Protein AF-A0A8J3SSS6-F1 (afdb_monomer)

Nearest PDB structures (foldseek):
  5ea1-assembly3_C  TM=4.898E-01  e=6.278E+00  Homo sapiens

Mean predicted aligned error: 8.19 Å

Structure (mmCIF, N/CA/C/O backbone):
data_AF-A0A8J3SSS6-F1
#
_entry.id   AF-A0A8J3SSS6-F1
#
loop_
_atom_site.group_PDB
_atom_site.id
_atom_site.type_symbol
_atom_site.label_atom_id
_atom_site.label_alt_id
_atom_site.label_comp_id
_atom_site.label_asym_id
_atom_site.label_entity_id
_atom_site.label_seq_id
_atom_site.pdbx_PDB_ins_code
_atom_site.Cartn_x
_atom_site.Cartn_y
_atom_site.Cartn_z
_atom_site.occupancy
_atom_site.B_iso_or_equiv
_atom_site.auth_seq_id
_atom_site.auth_comp_id
_atom_site.auth_asym_id
_atom_site.auth_atom_id
_atom_site.pdbx_PDB_model_num
ATOM 1 N N . MET A 1 1 ? 16.671 18.318 25.878 1.00 42.66 1 MET A N 1
ATOM 2 C CA . MET A 1 1 ? 15.394 19.049 25.739 1.00 42.66 1 MET A CA 1
ATOM 3 C C . MET A 1 1 ? 14.411 18.098 25.085 1.00 42.66 1 MET A C 1
ATOM 5 O O . MET A 1 1 ? 14.456 17.926 23.876 1.00 42.66 1 MET A O 1
ATOM 9 N N . THR A 1 2 ? 13.634 17.379 25.888 1.00 41.69 2 THR A N 1
ATOM 10 C CA . THR A 1 2 ? 12.690 16.364 25.401 1.00 41.69 2 THR A CA 1
ATOM 11 C C . THR A 1 2 ? 11.341 17.049 25.241 1.00 41.69 2 THR A C 1
ATOM 13 O O . THR A 1 2 ? 10.823 17.590 26.216 1.00 41.69 2 THR A O 1
ATOM 16 N N . ALA A 1 3 ? 10.819 17.112 24.015 1.00 45.78 3 ALA A N 1
ATOM 17 C CA . ALA A 1 3 ? 9.492 17.663 23.769 1.00 45.78 3 ALA A CA 1
ATOM 18 C C . ALA A 1 3 ? 8.440 16.836 24.539 1.00 45.78 3 ALA A C 1
ATOM 20 O O . ALA A 1 3 ? 8.574 15.609 24.599 1.00 45.78 3 ALA A O 1
ATOM 21 N N . PRO A 1 4 ? 7.432 17.473 25.158 1.00 44.62 4 PRO A N 1
ATOM 22 C CA . PRO A 1 4 ? 6.384 16.755 25.866 1.00 44.62 4 PRO A CA 1
ATOM 23 C C . PRO A 1 4 ? 5.597 15.877 24.890 1.00 44.62 4 PRO A C 1
ATOM 25 O O . PRO A 1 4 ? 5.258 16.303 23.785 1.00 44.62 4 PRO A O 1
ATOM 28 N N . LEU A 1 5 ? 5.324 14.643 25.318 1.00 55.91 5 LEU A N 1
ATOM 29 C CA . LEU A 1 5 ? 4.428 13.726 24.620 1.00 55.91 5 LEU A CA 1
ATOM 30 C C . LEU A 1 5 ? 3.064 14.412 24.421 1.00 55.91 5 LEU A C 1
ATOM 32 O O . LEU A 1 5 ? 2.547 14.997 25.378 1.00 55.91 5 LEU A O 1
ATOM 36 N N . PRO A 1 6 ? 2.481 14.367 23.210 1.00 49.12 6 PRO A N 1
ATOM 37 C CA . PRO A 1 6 ? 1.141 14.888 22.992 1.00 49.12 6 PRO A CA 1
ATOM 38 C C . PRO A 1 6 ? 0.135 14.143 23.889 1.00 49.12 6 PRO A C 1
ATOM 40 O O . PRO A 1 6 ? 0.321 12.954 24.166 1.00 49.12 6 PRO A O 1
ATOM 43 N N . PRO A 1 7 ? -0.921 14.824 24.370 1.00 49.06 7 PRO A N 1
ATOM 44 C CA . PRO A 1 7 ? -1.944 14.190 25.190 1.00 49.06 7 PRO A CA 1
ATOM 45 C C . PRO A 1 7 ? -2.620 13.049 24.409 1.00 49.06 7 PRO A C 1
ATOM 47 O O . PRO A 1 7 ? -2.884 13.205 23.212 1.00 49.06 7 PRO A O 1
ATOM 50 N N . PRO A 1 8 ? -2.924 11.909 25.055 1.00 47.47 8 PRO A N 1
ATOM 51 C CA . PRO A 1 8 ? -3.684 10.849 24.410 1.00 47.47 8 PRO A CA 1
ATOM 52 C C . PRO A 1 8 ? -5.079 11.382 24.062 1.00 47.47 8 PRO A C 1
ATOM 54 O O . PRO A 1 8 ? -5.799 11.848 24.943 1.00 47.47 8 PRO A O 1
ATOM 57 N N . GLY A 1 9 ? -5.454 11.324 22.782 1.00 51.31 9 GLY A N 1
ATOM 58 C CA . GLY A 1 9 ? -6.817 11.642 22.336 1.00 51.31 9 GLY A CA 1
ATOM 59 C C . GLY A 1 9 ? -6.957 12.681 21.223 1.00 51.31 9 GLY A C 1
ATOM 60 O O . GLY A 1 9 ? -8.080 12.956 20.811 1.00 51.31 9 GLY A O 1
ATOM 61 N N . SER A 1 10 ? -5.871 13.227 20.675 1.00 45.44 10 SER A N 1
ATOM 62 C CA . SER A 1 10 ? -5.961 14.147 19.531 1.00 45.44 10 SER A CA 1
ATOM 63 C C . SER A 1 10 ? -5.963 13.399 18.190 1.00 45.44 10 SER A C 1
ATOM 65 O O . SER A 1 10 ? -5.023 13.515 17.415 1.00 45.44 10 SER A O 1
ATOM 67 N N . GLY A 1 11 ? -7.032 12.639 17.926 1.00 45.84 11 GLY A N 1
ATOM 68 C CA . GLY A 1 11 ? -7.395 12.163 16.583 1.00 45.84 11 GLY A CA 1
ATOM 69 C C . GLY A 1 11 ? -6.811 10.816 16.126 1.00 45.84 11 GLY A C 1
ATOM 70 O O . GLY A 1 11 ? -5.786 10.777 15.464 1.00 45.84 11 GLY A O 1
ATOM 71 N N . ALA A 1 12 ? -7.579 9.749 16.375 1.00 51.75 12 ALA A N 1
ATOM 72 C CA . ALA A 1 12 ? -7.665 8.505 15.588 1.00 51.75 12 ALA A CA 1
ATOM 73 C C . ALA A 1 12 ? -6.519 7.463 15.605 1.00 51.75 12 ALA A C 1
ATOM 75 O O . ALA A 1 12 ? -6.396 6.703 14.647 1.00 51.75 12 ALA A O 1
ATOM 76 N N . ASP A 1 13 ? -5.790 7.311 16.715 1.00 57.53 13 ASP A N 1
ATOM 77 C CA . ASP A 1 13 ? -4.893 6.159 16.916 1.00 57.53 13 ASP A CA 1
ATOM 78 C C . ASP A 1 13 ? -5.401 5.233 18.025 1.00 57.53 13 ASP A C 1
ATOM 80 O O . ASP A 1 13 ? -5.418 5.576 19.211 1.00 57.53 13 ASP A O 1
ATOM 84 N N . ILE A 1 14 ? -5.793 4.019 17.648 1.00 61.25 14 ILE A N 1
ATOM 85 C CA . ILE A 1 14 ? -6.307 3.016 18.582 1.00 61.25 14 ILE A CA 1
ATOM 86 C C . ILE A 1 14 ? -5.107 2.240 19.115 1.00 61.25 14 ILE A C 1
ATOM 88 O O . ILE A 1 14 ? -4.377 1.620 18.348 1.00 61.25 14 ILE A O 1
ATOM 92 N N . TYR A 1 15 ? -4.847 2.326 20.422 1.00 66.31 15 TYR A N 1
ATOM 93 C CA . TYR A 1 15 ? -3.608 1.831 21.046 1.00 66.31 15 TYR A CA 1
ATOM 94 C C . TYR A 1 15 ? -2.307 2.407 20.441 1.00 66.31 15 TYR A C 1
ATOM 96 O O . TYR A 1 15 ? -1.266 1.755 20.485 1.00 66.31 15 TYR A O 1
ATOM 104 N N . GLY A 1 16 ? -2.342 3.620 19.873 1.00 69.81 16 GLY A N 1
ATOM 105 C CA . GLY A 1 16 ? -1.182 4.205 19.182 1.00 69.81 16 GLY A CA 1
ATOM 106 C C . GLY A 1 16 ? -0.913 3.600 17.798 1.00 69.81 16 GLY A C 1
ATOM 107 O O . GLY A 1 16 ? 0.178 3.769 17.255 1.00 69.81 16 GLY A O 1
ATOM 108 N N . LEU A 1 17 ? -1.878 2.861 17.242 1.00 72.50 17 LEU A N 1
ATOM 109 C CA . LEU A 1 17 ? -1.816 2.311 15.894 1.00 72.50 17 LEU A CA 1
ATOM 110 C C . LEU A 1 17 ? -2.631 3.187 14.947 1.00 72.50 17 LEU A C 1
ATOM 112 O O . LEU A 1 17 ? -3.822 3.400 15.178 1.00 72.50 17 LEU A O 1
ATOM 116 N N . ALA A 1 18 ? -1.994 3.608 13.858 1.00 83.81 18 ALA A N 1
ATOM 117 C CA . ALA A 1 18 ? -2.640 4.311 12.760 1.00 83.81 18 ALA A CA 1
ATOM 118 C C . ALA A 1 18 ? -3.241 3.322 11.751 1.00 83.81 18 ALA A C 1
ATOM 120 O O . ALA A 1 18 ? -2.673 2.254 11.481 1.00 83.81 18 ALA A O 1
ATOM 121 N N . ALA A 1 19 ? -4.376 3.695 11.159 1.00 87.44 19 ALA A N 1
ATOM 122 C CA . ALA A 1 19 ? -4.923 2.976 10.015 1.00 87.44 19 ALA A CA 1
ATOM 123 C C . ALA A 1 19 ? -3.937 3.063 8.835 1.00 87.44 19 ALA A C 1
ATOM 125 O O . ALA A 1 19 ? -3.407 4.145 8.569 1.00 87.44 19 ALA A O 1
ATOM 126 N N . PRO A 1 20 ? -3.683 1.961 8.104 1.00 92.06 20 PRO A N 1
ATOM 127 C CA . PRO A 1 20 ? -2.851 2.032 6.911 1.00 92.06 20 PRO A CA 1
ATOM 128 C C . PRO A 1 20 ? -3.491 2.945 5.860 1.00 92.06 20 PRO A C 1
ATOM 130 O O . PRO A 1 20 ? -4.713 3.033 5.748 1.00 92.06 20 PRO A O 1
ATOM 133 N N . THR A 1 21 ? -2.649 3.591 5.059 1.00 94.19 21 THR A N 1
ATOM 134 C CA . THR A 1 21 ? -3.032 4.582 4.048 1.00 94.19 21 THR A CA 1
ATOM 135 C C . THR A 1 21 ? -2.460 4.241 2.667 1.00 94.19 21 THR A C 1
ATOM 137 O O . THR A 1 21 ? -1.581 3.387 2.516 1.00 94.19 21 THR A O 1
ATOM 140 N N . LEU A 1 22 ? -2.905 4.954 1.625 1.00 95.56 22 LEU A N 1
ATOM 141 C CA . LEU A 1 22 ? -2.268 4.882 0.301 1.00 95.56 22 LEU A CA 1
ATOM 142 C C . LEU A 1 22 ? -0.810 5.364 0.318 1.00 95.56 22 LEU A C 1
ATOM 144 O O . LEU A 1 22 ? 0.005 4.877 -0.468 1.00 95.56 22 LEU A O 1
ATOM 148 N N . ALA A 1 23 ? -0.455 6.278 1.224 1.00 94.62 23 ALA A N 1
ATOM 149 C CA . ALA A 1 23 ? 0.926 6.722 1.388 1.00 94.62 23 ALA A CA 1
ATOM 150 C C . ALA A 1 23 ? 1.824 5.588 1.911 1.00 94.62 23 ALA A C 1
ATOM 152 O O . ALA A 1 23 ? 2.952 5.430 1.435 1.00 94.62 23 ALA A O 1
ATOM 153 N N . ASP A 1 24 ? 1.312 4.743 2.811 1.00 94.06 24 ASP A N 1
ATOM 154 C CA . ASP A 1 24 ? 2.024 3.544 3.270 1.00 94.06 24 ASP A CA 1
ATOM 155 C C . ASP A 1 24 ? 2.241 2.550 2.128 1.00 94.06 24 ASP A C 1
ATOM 157 O O . ASP A 1 24 ? 3.325 1.980 1.991 1.00 94.06 24 ASP A O 1
ATOM 161 N N . ALA A 1 25 ? 1.237 2.379 1.263 1.00 95.62 25 ALA A N 1
ATOM 162 C CA . ALA A 1 25 ? 1.353 1.529 0.082 1.00 95.62 25 ALA A CA 1
ATOM 163 C C . ALA A 1 25 ? 2.426 2.040 -0.890 1.00 95.62 25 ALA A C 1
ATOM 165 O O . ALA A 1 25 ? 3.275 1.267 -1.341 1.00 95.62 25 ALA A O 1
ATOM 166 N N . ARG A 1 26 ? 2.447 3.351 -1.159 1.00 96.56 26 ARG A N 1
ATOM 167 C CA . ARG A 1 26 ? 3.485 3.982 -1.983 1.00 96.56 26 ARG A CA 1
ATOM 168 C C . ARG A 1 26 ? 4.874 3.804 -1.372 1.00 96.56 26 ARG A C 1
ATOM 170 O O . ARG A 1 26 ? 5.811 3.446 -2.080 1.00 96.56 26 ARG A O 1
ATOM 177 N N . THR A 1 27 ? 4.997 4.001 -0.062 1.00 96.00 27 THR A N 1
ATOM 178 C CA . THR A 1 27 ? 6.257 3.825 0.673 1.00 96.00 27 THR A CA 1
ATOM 179 C C . THR A 1 27 ? 6.756 2.384 0.575 1.00 96.00 27 THR A C 1
ATOM 181 O O . THR A 1 27 ? 7.936 2.160 0.315 1.00 96.00 27 THR A O 1
ATOM 184 N N . ALA A 1 28 ? 5.862 1.397 0.696 1.00 95.44 28 ALA A N 1
ATOM 185 C CA . ALA A 1 28 ? 6.207 -0.013 0.537 1.00 95.44 28 ALA A CA 1
ATOM 186 C C . ALA A 1 28 ? 6.721 -0.337 -0.877 1.00 95.44 28 ALA A C 1
ATOM 188 O O . ALA A 1 28 ? 7.697 -1.070 -1.017 1.00 95.44 28 ALA A O 1
ATOM 189 N N . LEU A 1 29 ? 6.115 0.229 -1.926 1.00 96.50 29 LEU A N 1
ATOM 190 C CA . LEU A 1 29 ? 6.602 0.044 -3.298 1.00 96.50 29 LEU A CA 1
ATOM 191 C C . LEU A 1 29 ? 7.990 0.654 -3.504 1.00 96.50 29 LEU A C 1
ATOM 193 O O . LEU A 1 29 ? 8.848 0.006 -4.099 1.00 96.50 29 LEU A O 1
ATOM 197 N N . VAL A 1 30 ? 8.223 1.866 -2.991 1.00 97.44 30 VAL A N 1
ATOM 198 C CA . VAL A 1 30 ? 9.539 2.522 -3.060 1.00 97.44 30 VAL A CA 1
ATOM 199 C C . VAL A 1 30 ? 10.594 1.705 -2.320 1.00 97.44 30 VAL A C 1
ATOM 201 O O . VAL A 1 30 ? 11.687 1.520 -2.844 1.00 97.44 30 VAL A O 1
ATOM 204 N N . ALA A 1 31 ? 10.265 1.159 -1.148 1.00 95.94 31 ALA A N 1
ATOM 205 C CA . ALA A 1 31 ? 11.190 0.334 -0.376 1.00 95.94 31 ALA A CA 1
ATOM 206 C C . ALA A 1 31 ? 11.583 -0.968 -1.098 1.00 95.94 31 ALA A C 1
ATOM 208 O O . ALA A 1 31 ? 12.697 -1.452 -0.922 1.00 95.94 31 ALA A O 1
ATOM 209 N N . VAL A 1 32 ? 10.676 -1.539 -1.896 1.00 96.00 32 VAL A N 1
ATOM 210 C CA . VAL A 1 32 ? 10.891 -2.823 -2.578 1.00 96.00 32 VAL A CA 1
ATOM 211 C C . VAL A 1 32 ? 11.563 -2.664 -3.939 1.00 96.00 32 VAL A C 1
ATOM 213 O O . VAL A 1 32 ? 12.455 -3.442 -4.267 1.00 96.00 32 VAL A O 1
ATOM 216 N N . TYR A 1 33 ? 11.136 -1.685 -4.735 1.00 95.31 33 TYR A N 1
ATOM 217 C CA . TYR A 1 33 ? 11.586 -1.534 -6.122 1.00 95.31 33 TYR A CA 1
ATOM 218 C C . TYR A 1 33 ? 12.588 -0.394 -6.324 1.00 95.31 33 TYR A C 1
ATOM 220 O O . TYR A 1 33 ? 13.285 -0.377 -7.334 1.00 95.31 33 TYR A O 1
ATOM 228 N N . GLY A 1 34 ? 12.674 0.555 -5.386 1.00 97.06 34 GLY A N 1
ATOM 229 C CA . GLY A 1 34 ? 13.426 1.794 -5.572 1.00 97.06 34 GLY A CA 1
ATOM 230 C C . GLY A 1 34 ? 12.804 2.717 -6.628 1.00 97.06 34 GLY A C 1
ATOM 231 O O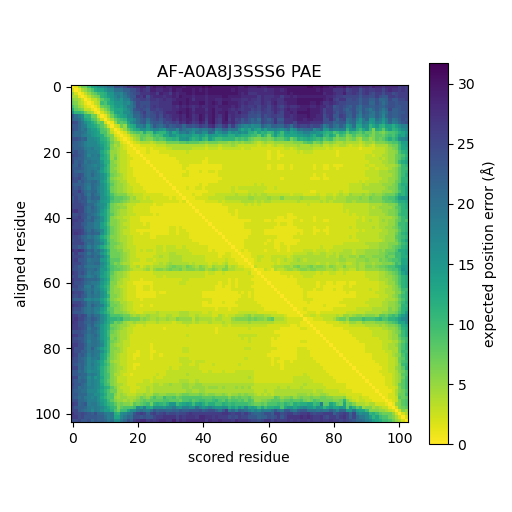 . GLY A 1 34 ? 11.950 2.332 -7.427 1.00 97.06 34 GLY A O 1
ATOM 232 N N . GLU A 1 35 ? 13.225 3.978 -6.639 1.00 95.50 35 GLU A N 1
ATOM 233 C CA . GLU A 1 35 ? 12.935 4.881 -7.759 1.00 95.50 35 GLU A CA 1
ATOM 234 C C . GLU A 1 35 ? 13.955 4.630 -8.890 1.00 95.50 35 GLU A C 1
ATOM 236 O O . GLU A 1 35 ? 15.131 4.413 -8.591 1.00 95.50 35 GLU A O 1
ATOM 241 N N . PRO A 1 36 ? 13.556 4.672 -10.179 1.00 96.56 36 PRO A N 1
ATOM 242 C CA . PRO A 1 36 ? 12.265 5.137 -10.704 1.00 96.56 36 PRO A CA 1
ATOM 243 C C . PRO A 1 36 ? 11.200 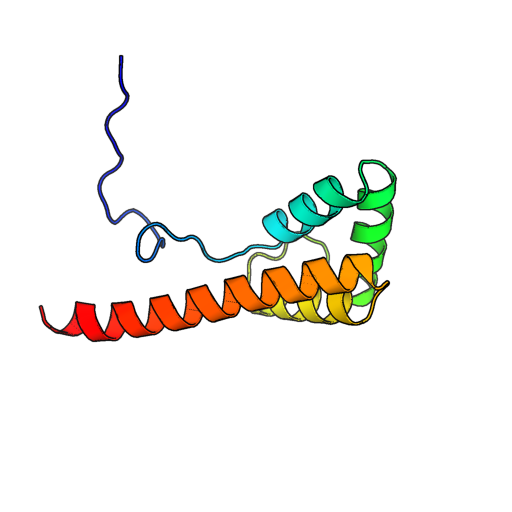4.040 -10.900 1.00 96.56 36 PRO A C 1
ATOM 245 O O . PRO A 1 36 ? 10.054 4.355 -11.229 1.00 96.56 36 PRO A O 1
ATOM 248 N N . ASP A 1 37 ? 11.538 2.761 -10.722 1.00 96.56 37 ASP A N 1
ATOM 249 C CA . ASP A 1 37 ? 10.622 1.652 -11.024 1.00 96.56 37 ASP A CA 1
ATOM 250 C C . ASP A 1 37 ? 9.361 1.661 -10.155 1.00 96.56 37 ASP A C 1
ATOM 252 O O . ASP A 1 37 ? 8.257 1.443 -10.663 1.00 96.56 37 ASP A O 1
ATOM 256 N N . ALA A 1 38 ? 9.495 2.005 -8.872 1.00 96.94 3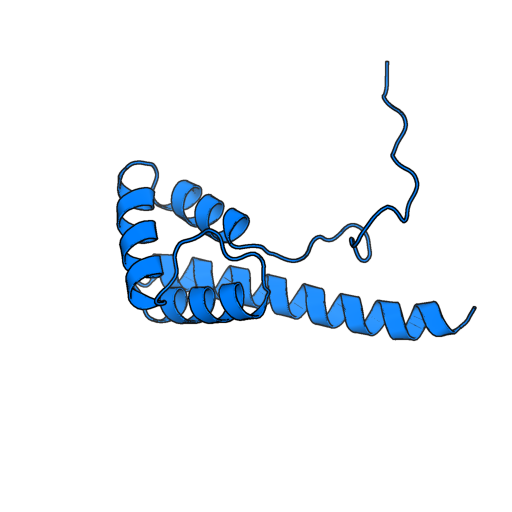8 ALA A N 1
ATOM 257 C CA . ALA A 1 38 ? 8.366 2.153 -7.962 1.00 96.94 38 ALA A CA 1
ATOM 258 C C . ALA A 1 38 ? 7.328 3.159 -8.479 1.00 96.94 38 ALA A C 1
ATOM 260 O O . ALA A 1 38 ? 6.129 2.909 -8.368 1.00 96.94 38 ALA A O 1
ATOM 261 N N . ARG A 1 39 ? 7.760 4.265 -9.100 1.00 97.50 39 ARG A N 1
ATOM 262 C CA . ARG A 1 39 ? 6.860 5.268 -9.684 1.00 97.50 39 ARG A CA 1
ATOM 263 C C . ARG A 1 39 ? 6.102 4.731 -10.888 1.00 97.50 39 ARG A C 1
ATOM 265 O O . ARG A 1 39 ? 4.906 4.987 -11.003 1.00 97.50 39 ARG A O 1
ATOM 272 N N . ARG A 1 40 ? 6.772 3.993 -11.774 1.00 97.56 40 ARG A N 1
ATOM 273 C CA . ARG A 1 40 ? 6.121 3.367 -12.934 1.00 97.56 40 ARG A CA 1
ATOM 274 C C . ARG A 1 40 ? 5.055 2.368 -12.483 1.00 97.56 40 ARG A C 1
ATOM 276 O O . ARG A 1 40 ? 3.927 2.432 -12.958 1.00 97.56 40 ARG A O 1
ATOM 283 N N . ILE A 1 41 ? 5.403 1.503 -11.529 1.00 97.25 41 ILE A N 1
ATOM 284 C CA . ILE A 1 41 ? 4.479 0.518 -10.950 1.00 97.25 41 ILE A CA 1
ATOM 285 C C . ILE A 1 41 ? 3.316 1.224 -10.240 1.00 97.25 41 ILE A C 1
ATOM 287 O O . ILE A 1 41 ? 2.167 0.841 -10.421 1.00 97.25 41 ILE A O 1
ATOM 291 N N . TRP A 1 42 ? 3.589 2.282 -9.475 1.00 97.56 42 TRP A N 1
ATOM 292 C CA . TRP A 1 42 ? 2.562 3.078 -8.800 1.00 97.56 42 TRP A CA 1
ATOM 293 C C . TRP A 1 42 ? 1.529 3.648 -9.778 1.00 97.56 42 TRP A C 1
ATOM 295 O O . TRP A 1 42 ? 0.333 3.497 -9.548 1.00 97.56 42 TRP A O 1
ATOM 305 N N . ILE A 1 43 ? 1.976 4.250 -10.885 1.00 97.88 43 ILE A N 1
ATOM 306 C CA . ILE A 1 43 ? 1.083 4.803 -11.915 1.00 97.88 43 ILE A CA 1
ATOM 307 C C . ILE A 1 43 ? 0.240 3.695 -12.561 1.00 97.88 43 ILE A C 1
ATOM 309 O O . ILE A 1 43 ? -0.966 3.864 -12.704 1.00 97.88 43 ILE A O 1
ATOM 313 N N . GLU A 1 44 ? 0.841 2.548 -12.894 1.00 97.44 44 GLU A N 1
ATOM 314 C CA . GLU A 1 44 ? 0.121 1.403 -13.474 1.00 97.44 44 GLU A CA 1
ATOM 315 C C . GLU A 1 44 ? -0.962 0.857 -12.527 1.00 97.44 44 GLU A C 1
ATOM 317 O O . GLU A 1 44 ? -2.072 0.536 -12.952 1.00 97.44 44 GLU A O 1
ATOM 322 N N . LEU A 1 45 ? -0.653 0.752 -11.231 1.00 97.81 45 LEU A N 1
ATOM 323 C CA . LEU A 1 45 ? -1.605 0.287 -10.222 1.00 97.81 45 LEU A CA 1
ATOM 324 C C . LEU A 1 45 ? -2.746 1.288 -10.013 1.00 97.81 45 LEU A C 1
ATOM 326 O O . LEU A 1 45 ? -3.894 0.870 -9.880 1.00 97.81 45 LEU A O 1
ATOM 330 N N . LEU A 1 46 ? -2.449 2.592 -9.999 1.00 97.94 46 LEU A N 1
ATOM 331 C CA . LEU A 1 46 ? -3.468 3.637 -9.900 1.00 97.94 46 LEU A CA 1
ATOM 332 C C . LEU A 1 46 ? -4.408 3.630 -11.106 1.00 97.94 46 LEU A C 1
ATOM 334 O O . LEU A 1 46 ? -5.621 3.674 -10.921 1.00 97.94 46 LEU A O 1
ATOM 338 N N . ASP A 1 47 ? -3.862 3.507 -12.316 1.00 97.88 47 ASP A N 1
ATOM 339 C CA . ASP A 1 47 ? -4.648 3.424 -13.548 1.00 97.88 47 ASP A CA 1
ATOM 340 C C . ASP A 1 47 ? -5.597 2.216 -13.523 1.00 97.88 47 ASP A C 1
ATOM 342 O O . ASP A 1 47 ? -6.810 2.359 -13.686 1.00 97.88 47 ASP A O 1
ATOM 346 N N . ARG A 1 48 ? -5.078 1.034 -13.166 1.00 97.50 48 ARG A N 1
ATOM 347 C CA . ARG A 1 48 ? -5.890 -0.183 -12.997 1.00 97.50 48 ARG A CA 1
ATOM 348 C C . ARG A 1 48 ? -6.959 -0.062 -11.916 1.00 97.50 48 ARG A C 1
ATOM 350 O O . ARG A 1 48 ? -8.033 -0.640 -12.060 1.00 97.50 48 ARG A O 1
ATOM 357 N N . ALA A 1 49 ? -6.676 0.662 -10.838 1.00 96.75 49 ALA A N 1
ATOM 358 C CA . ALA A 1 49 ? -7.637 0.916 -9.770 1.00 96.75 49 ALA A CA 1
ATOM 359 C C . ALA A 1 49 ? -8.632 2.043 -10.105 1.00 96.75 49 ALA A C 1
ATOM 361 O O . ALA A 1 49 ? -9.556 2.284 -9.324 1.00 96.75 49 ALA A O 1
ATOM 362 N N . GLN A 1 50 ? -8.456 2.722 -11.248 1.00 97.12 50 GLN A N 1
ATOM 363 C CA . GLN A 1 50 ? -9.174 3.937 -11.636 1.00 97.12 50 GLN A CA 1
ATOM 364 C C . GLN A 1 50 ? -9.081 5.017 -10.548 1.00 97.12 50 GLN A C 1
ATOM 366 O O . GLN A 1 50 ? -10.085 5.562 -10.082 1.00 97.12 50 GLN A O 1
ATOM 371 N N . MET A 1 51 ? -7.854 5.270 -10.095 1.00 97.31 51 MET A N 1
ATOM 372 C CA . MET A 1 51 ? -7.527 6.160 -8.986 1.00 97.31 51 MET A CA 1
ATOM 373 C C . MET A 1 51 ? -6.517 7.228 -9.400 1.00 97.31 51 MET A C 1
ATOM 375 O O . MET A 1 51 ? -5.723 7.058 -10.320 1.00 97.31 51 MET A O 1
ATOM 379 N N . THR A 1 52 ? -6.536 8.336 -8.670 1.00 95.06 52 THR A N 1
ATOM 380 C CA . THR A 1 52 ? -5.630 9.478 -8.850 1.00 95.06 52 THR A CA 1
ATOM 381 C C . THR A 1 52 ? -4.419 9.419 -7.918 1.00 95.06 52 THR A C 1
ATOM 383 O O . THR A 1 52 ? -3.390 10.031 -8.199 1.00 95.06 52 THR A O 1
ATOM 386 N N . GLY A 1 53 ? -4.529 8.686 -6.805 1.00 93.25 53 GLY A N 1
ATOM 387 C CA . GLY A 1 53 ? -3.530 8.626 -5.741 1.00 93.25 53 GLY A CA 1
ATOM 388 C C . GLY A 1 53 ? -3.698 9.704 -4.667 1.00 93.25 53 GLY A C 1
ATOM 389 O O . GLY A 1 53 ? -2.866 9.776 -3.764 1.00 93.25 53 GLY A O 1
ATOM 390 N N . ALA A 1 54 ? -4.742 10.534 -4.757 1.00 92.94 54 ALA A N 1
ATOM 391 C CA . ALA A 1 54 ? -5.096 11.549 -3.762 1.00 92.94 54 ALA A CA 1
ATOM 392 C C . ALA A 1 54 ? -6.235 11.103 -2.826 1.00 92.94 54 ALA A C 1
ATOM 394 O O . ALA A 1 54 ? -6.680 11.868 -1.971 1.00 92.94 54 ALA A O 1
ATOM 395 N N . GLU A 1 55 ? -6.738 9.881 -2.992 1.00 93.12 55 GLU A N 1
ATOM 396 C CA . GLU A 1 55 ? -7.825 9.351 -2.183 1.00 93.12 55 GLU A CA 1
ATOM 397 C C . GLU A 1 55 ? -7.365 9.092 -0.740 1.00 93.12 55 GLU A C 1
ATOM 399 O O . GLU A 1 55 ? -6.296 8.544 -0.487 1.00 93.12 55 GLU A O 1
ATOM 404 N N . THR A 1 56 ? -8.204 9.452 0.227 1.00 87.25 56 THR A N 1
ATOM 405 C CA . THR A 1 56 ? -7.902 9.317 1.663 1.00 87.25 56 THR A CA 1
ATOM 406 C C . THR A 1 56 ? -8.783 8.287 2.370 1.00 87.25 56 THR A C 1
ATOM 408 O O . THR A 1 56 ? -8.607 8.031 3.557 1.00 87.25 56 THR A O 1
ATOM 411 N N . GLY A 1 57 ? -9.735 7.684 1.651 1.00 88.50 57 GLY A N 1
ATOM 412 C CA . GLY A 1 57 ? -10.711 6.754 2.213 1.00 88.50 57 GLY A CA 1
ATOM 413 C C . GLY A 1 57 ? -10.241 5.300 2.241 1.00 88.50 57 GLY A C 1
ATOM 414 O O . GLY A 1 57 ? -9.578 4.819 1.323 1.00 88.50 57 GLY A O 1
ATOM 415 N N . GLU A 1 58 ? -10.693 4.568 3.253 1.00 90.75 58 GLU A N 1
ATOM 416 C CA . GLU A 1 58 ? -10.429 3.136 3.431 1.00 90.75 58 GLU A CA 1
ATOM 417 C C . GLU A 1 58 ? -10.865 2.296 2.220 1.00 90.75 58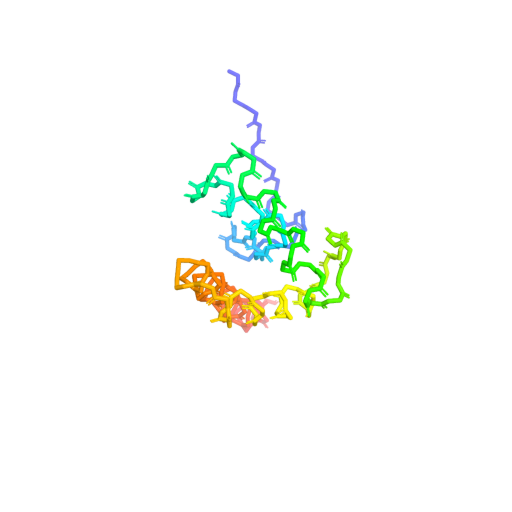 GLU A C 1
ATOM 419 O O . GLU A 1 58 ? -10.107 1.459 1.741 1.00 90.75 58 GLU A O 1
ATOM 424 N N . ALA A 1 59 ? -12.030 2.596 1.638 1.00 92.69 59 ALA A N 1
ATOM 425 C CA . ALA A 1 59 ? -12.513 1.928 0.426 1.00 92.69 59 ALA A CA 1
ATOM 426 C C . ALA A 1 59 ? -11.582 2.133 -0.787 1.00 92.69 59 ALA A C 1
ATOM 428 O O . ALA A 1 59 ? -11.502 1.285 -1.676 1.00 92.69 59 ALA A O 1
ATOM 429 N N . ALA A 1 60 ? -10.865 3.259 -0.854 1.00 94.94 60 ALA A N 1
ATOM 430 C CA . ALA A 1 60 ? -9.867 3.481 -1.896 1.00 94.94 60 ALA A CA 1
ATOM 431 C C . ALA A 1 60 ? -8.621 2.619 -1.653 1.00 94.94 60 ALA A C 1
ATOM 433 O O . ALA A 1 60 ? -8.113 2.006 -2.590 1.00 94.94 60 ALA A O 1
ATOM 434 N N . LEU A 1 61 ? -8.184 2.501 -0.396 1.00 95.69 61 LEU A N 1
ATOM 435 C CA . LEU A 1 61 ? -7.099 1.598 -0.029 1.00 95.69 61 LEU A CA 1
ATOM 436 C C . LEU A 1 61 ? -7.456 0.130 -0.306 1.00 95.69 61 LEU A C 1
ATOM 438 O O . LEU A 1 61 ? -6.625 -0.591 -0.847 1.00 95.69 61 LEU A O 1
ATOM 442 N N . GLU A 1 62 ? -8.674 -0.318 0.001 1.00 96.25 62 GLU A N 1
ATOM 443 C CA . GLU A 1 62 ? -9.115 -1.688 -0.297 1.00 96.25 62 GLU A CA 1
ATOM 444 C C . GLU A 1 62 ? -9.080 -2.001 -1.795 1.00 96.25 62 GLU A C 1
ATOM 446 O O . GLU A 1 62 ? -8.535 -3.032 -2.198 1.00 96.25 62 GLU A O 1
ATOM 451 N N . ARG A 1 63 ? -9.605 -1.092 -2.631 1.00 96.56 63 ARG A N 1
ATOM 452 C CA . ARG A 1 63 ? -9.523 -1.222 -4.095 1.00 96.56 63 ARG A CA 1
ATOM 453 C C . ARG A 1 63 ? -8.072 -1.304 -4.561 1.00 96.56 63 ARG A C 1
ATOM 455 O O . ARG A 1 63 ? -7.733 -2.176 -5.358 1.00 96.56 63 ARG A O 1
ATOM 462 N N . PHE A 1 64 ? -7.205 -0.450 -4.024 1.00 97.56 64 PHE A N 1
ATOM 463 C CA . PHE A 1 64 ? -5.788 -0.452 -4.369 1.00 97.56 64 PHE A CA 1
ATOM 464 C C . PHE A 1 64 ? -5.080 -1.749 -3.942 1.00 97.56 64 PHE A C 1
ATOM 466 O O . PHE A 1 64 ? -4.351 -2.348 -4.730 1.00 97.56 64 PHE A O 1
ATOM 473 N N . ILE A 1 65 ? -5.342 -2.238 -2.725 1.00 97.50 65 ILE A N 1
ATOM 474 C CA . ILE A 1 65 ? -4.830 -3.519 -2.214 1.00 97.50 65 ILE A CA 1
ATOM 475 C C . ILE A 1 65 ? -5.254 -4.674 -3.123 1.00 97.50 65 ILE A C 1
ATOM 477 O O . ILE A 1 65 ? -4.442 -5.562 -3.392 1.00 97.50 65 ILE A O 1
ATOM 481 N N . GLN A 1 66 ? -6.500 -4.676 -3.602 1.00 97.50 66 GLN A N 1
ATOM 482 C CA . GLN A 1 66 ? -6.975 -5.710 -4.515 1.00 97.50 66 GLN A CA 1
ATOM 483 C C . GLN A 1 66 ? -6.169 -5.704 -5.820 1.00 97.50 66 GLN A C 1
ATOM 485 O O . GLN A 1 66 ? -5.626 -6.737 -6.202 1.00 97.50 66 GLN A O 1
ATOM 490 N N . VAL A 1 67 ? -5.972 -4.534 -6.432 1.00 97.75 67 VAL A N 1
ATOM 491 C CA . VAL A 1 67 ? -5.158 -4.403 -7.651 1.00 97.75 67 VAL A CA 1
ATOM 492 C C . VAL A 1 67 ? -3.699 -4.813 -7.418 1.00 97.75 67 VAL A C 1
ATOM 494 O O . VAL A 1 67 ? -3.105 -5.474 -8.268 1.00 97.75 67 VAL A O 1
ATOM 497 N N . MET A 1 68 ? -3.115 -4.500 -6.255 1.00 97.31 68 MET A N 1
ATOM 498 C CA . MET A 1 68 ? -1.766 -4.965 -5.904 1.00 97.31 68 MET A CA 1
ATOM 499 C C . MET A 1 68 ? -1.674 -6.493 -5.845 1.00 97.31 68 MET A C 1
ATOM 501 O O . MET A 1 68 ? -0.673 -7.061 -6.278 1.00 97.31 68 MET A O 1
ATOM 505 N N . ARG A 1 69 ? -2.697 -7.161 -5.296 1.00 96.69 69 ARG A N 1
ATOM 506 C CA . ARG A 1 69 ? -2.744 -8.626 -5.141 1.00 96.69 69 ARG A CA 1
ATOM 507 C C . ARG A 1 69 ? -2.860 -9.368 -6.469 1.00 96.69 69 ARG A C 1
ATOM 509 O O . ARG A 1 69 ? -2.377 -10.496 -6.540 1.00 96.69 69 ARG A O 1
ATOM 516 N N . ASP A 1 70 ? -3.445 -8.723 -7.471 1.00 95.06 70 ASP A N 1
ATOM 517 C CA . ASP A 1 70 ? -3.628 -9.264 -8.820 1.00 95.06 70 ASP A CA 1
ATOM 518 C C . ASP A 1 70 ? -2.467 -8.882 -9.771 1.00 95.06 70 ASP A C 1
ATOM 520 O O . ASP A 1 70 ? -2.480 -9.222 -10.954 1.00 95.06 70 ASP A O 1
ATOM 524 N N . HIS A 1 71 ? -1.445 -8.179 -9.262 1.00 93.75 71 HIS A N 1
ATOM 525 C CA . HIS A 1 71 ? -0.233 -7.790 -9.995 1.00 93.75 71 HIS A CA 1
ATOM 526 C C . HIS A 1 71 ? 0.882 -8.858 -9.881 1.00 93.75 71 HIS A C 1
ATOM 528 O O . HIS A 1 71 ? 0.661 -10.005 -9.497 1.00 93.75 71 HIS A O 1
ATOM 534 N N . HIS A 1 72 ? 2.116 -8.478 -10.214 1.00 91.12 72 HIS A N 1
ATOM 535 C CA . HIS A 1 72 ? 3.339 -9.266 -10.083 1.00 91.12 72 HIS A CA 1
ATOM 536 C C . HIS A 1 72 ? 3.522 -9.822 -8.652 1.00 91.12 72 HIS A C 1
ATOM 538 O O . HIS A 1 72 ? 3.220 -9.113 -7.687 1.00 91.12 72 HIS A O 1
ATOM 544 N N . PRO A 1 73 ? 4.086 -11.037 -8.465 1.00 93.88 73 PRO A N 1
ATOM 545 C CA . PRO A 1 73 ? 4.152 -11.710 -7.160 1.00 93.88 73 PRO A CA 1
ATOM 546 C C . PRO A 1 73 ? 4.730 -10.873 -6.012 1.00 93.88 73 PRO A C 1
ATOM 548 O O . PRO A 1 73 ? 4.237 -10.930 -4.888 1.00 93.88 73 PRO A O 1
ATOM 551 N N . VAL A 1 74 ? 5.752 -10.062 -6.294 1.00 94.62 74 VAL A N 1
ATOM 552 C CA . VAL A 1 74 ? 6.371 -9.172 -5.299 1.00 94.62 74 VAL A CA 1
ATOM 553 C C . VAL A 1 74 ? 5.410 -8.048 -4.877 1.00 94.62 74 VAL A C 1
ATOM 555 O O . VAL A 1 74 ? 5.230 -7.802 -3.687 1.00 94.62 74 VAL A O 1
ATOM 558 N N . THR A 1 75 ? 4.710 -7.424 -5.827 1.00 95.62 75 THR A N 1
ATOM 559 C CA . THR A 1 75 ? 3.666 -6.422 -5.548 1.00 95.62 75 THR A CA 1
ATOM 560 C C . THR A 1 75 ? 2.498 -7.042 -4.781 1.00 95.62 75 THR A C 1
ATOM 562 O O . THR A 1 75 ? 1.982 -6.443 -3.834 1.00 95.62 75 THR A O 1
ATOM 565 N N . ALA A 1 76 ? 2.131 -8.277 -5.125 1.00 96.50 76 ALA A N 1
ATOM 566 C CA . ALA A 1 76 ? 1.076 -9.010 -4.442 1.00 96.50 76 ALA A CA 1
ATOM 567 C C . ALA A 1 76 ? 1.412 -9.294 -2.972 1.00 96.50 76 ALA A C 1
ATOM 569 O O . ALA A 1 76 ? 0.517 -9.245 -2.126 1.00 96.50 76 ALA A O 1
ATOM 570 N N . LEU A 1 77 ? 2.684 -9.537 -2.632 1.00 95.50 77 LEU A N 1
ATOM 571 C CA . LEU A 1 77 ? 3.120 -9.658 -1.236 1.00 95.50 77 LEU A CA 1
ATOM 572 C C . LEU A 1 77 ? 2.929 -8.348 -0.463 1.00 95.50 77 LEU A C 1
ATOM 574 O O . LEU A 1 77 ? 2.405 -8.380 0.653 1.00 95.50 77 LEU A O 1
ATOM 578 N N . CYS A 1 78 ? 3.268 -7.203 -1.063 1.00 95.44 78 CYS A N 1
ATOM 579 C CA . CYS A 1 78 ? 3.000 -5.895 -0.461 1.00 95.44 78 CYS A CA 1
ATOM 580 C C . CYS A 1 78 ? 1.496 -5.687 -0.227 1.00 95.44 78 CYS A C 1
ATOM 582 O O . CYS A 1 78 ? 1.093 -5.325 0.879 1.00 95.44 78 CYS A O 1
ATOM 584 N N . GLY A 1 79 ? 0.660 -6.009 -1.221 1.00 96.12 79 GLY A N 1
ATOM 585 C CA . GLY A 1 79 ? -0.799 -5.946 -1.096 1.00 96.12 79 GLY A CA 1
ATOM 586 C C . GLY A 1 79 ? -1.334 -6.835 0.032 1.00 96.12 79 GLY A C 1
ATOM 587 O O . GLY A 1 79 ? -2.130 -6.391 0.857 1.00 96.12 79 GLY A O 1
ATOM 588 N N . ARG A 1 80 ? -0.848 -8.079 0.146 1.00 96.69 80 ARG A N 1
ATOM 589 C CA . ARG A 1 80 ? -1.215 -8.990 1.248 1.00 96.69 80 ARG A CA 1
ATOM 590 C C . ARG A 1 80 ? -0.796 -8.444 2.614 1.00 96.69 80 ARG A C 1
ATOM 592 O O . ARG A 1 80 ? -1.581 -8.529 3.556 1.00 96.69 80 ARG A O 1
ATOM 599 N N . SER A 1 81 ? 0.407 -7.879 2.728 1.00 95.38 81 SER A N 1
ATOM 600 C CA . SER A 1 81 ? 0.893 -7.282 3.979 1.00 95.38 81 SER A CA 1
ATOM 601 C C . SER A 1 81 ? 0.008 -6.117 4.429 1.00 95.38 81 SER A C 1
ATOM 603 O O . SER A 1 81 ? -0.413 -6.080 5.585 1.00 95.38 81 SER A O 1
ATOM 605 N N . LEU A 1 82 ? -0.340 -5.210 3.511 1.00 95.06 82 LEU A N 1
ATOM 606 C CA . LEU A 1 82 ? -1.248 -4.094 3.791 1.00 95.06 82 LEU A CA 1
ATOM 607 C C . LEU A 1 82 ? -2.642 -4.581 4.194 1.00 95.06 82 LEU A C 1
ATOM 609 O O . LEU A 1 82 ? -3.207 -4.069 5.157 1.00 95.06 82 LEU A O 1
ATOM 613 N N . ASN A 1 83 ? -3.157 -5.617 3.527 1.00 96.38 83 ASN A N 1
ATOM 614 C CA . ASN A 1 83 ? -4.445 -6.215 3.871 1.00 96.38 83 ASN A CA 1
ATOM 615 C C . ASN A 1 83 ? -4.467 -6.745 5.312 1.00 96.38 83 ASN A C 1
ATOM 617 O O . ASN A 1 83 ? -5.417 -6.505 6.055 1.00 96.38 83 ASN A O 1
ATOM 621 N N . ILE A 1 84 ? -3.401 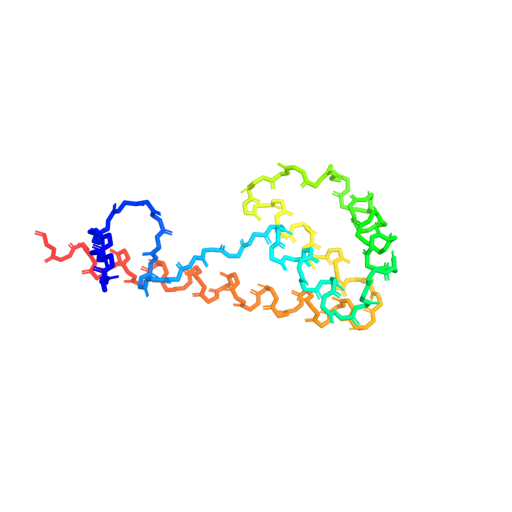-7.436 5.733 1.00 94.75 84 ILE A N 1
ATOM 622 C CA . ILE A 1 84 ? -3.264 -7.920 7.113 1.00 94.75 84 ILE A CA 1
ATOM 623 C C . ILE A 1 84 ? -3.273 -6.743 8.090 1.00 94.75 84 ILE A C 1
ATOM 625 O O . ILE A 1 84 ? -4.010 -6.787 9.071 1.00 94.75 84 ILE A O 1
ATOM 629 N N . ARG A 1 85 ? -2.501 -5.681 7.823 1.00 93.56 85 ARG A N 1
ATOM 630 C CA . ARG A 1 85 ? -2.462 -4.491 8.692 1.00 93.56 85 ARG A CA 1
ATOM 631 C C . ARG A 1 85 ? -3.835 -3.837 8.821 1.00 93.56 85 ARG A C 1
ATOM 633 O O . ARG A 1 85 ? -4.242 -3.535 9.938 1.00 93.56 85 ARG A O 1
ATOM 640 N N . LEU A 1 86 ? -4.562 -3.686 7.713 1.00 93.88 86 LEU A N 1
ATOM 641 C CA . LEU A 1 86 ? -5.900 -3.093 7.703 1.00 93.88 86 LEU A CA 1
ATOM 642 C C . LEU A 1 86 ? -6.890 -3.923 8.530 1.00 93.88 86 LEU A C 1
ATOM 644 O O . LEU A 1 86 ? -7.584 -3.390 9.392 1.00 93.88 86 LEU A O 1
ATOM 648 N N . HIS A 1 87 ? -6.921 -5.243 8.334 1.00 94.19 87 HIS A N 1
ATOM 649 C CA . HIS A 1 87 ? -7.794 -6.116 9.122 1.00 94.19 87 HIS A CA 1
ATOM 650 C C . HIS A 1 87 ? -7.418 -6.161 10.604 1.00 94.19 87 HIS A C 1
ATOM 652 O O . HIS A 1 87 ? -8.310 -6.197 11.452 1.00 94.19 87 HIS A O 1
ATOM 658 N N . SER A 1 88 ? -6.125 -6.155 10.929 1.00 92.00 88 SER A N 1
ATOM 659 C CA . SER A 1 88 ? -5.658 -6.074 12.314 1.00 92.00 88 SER A CA 1
ATOM 660 C C . SER A 1 88 ? -6.101 -4.770 12.967 1.00 92.00 88 SER A C 1
ATOM 662 O O . SER A 1 88 ? -6.657 -4.816 14.061 1.00 92.00 88 SER A O 1
ATOM 664 N N . TYR A 1 89 ? -5.943 -3.635 12.277 1.00 91.50 89 TYR A N 1
ATOM 665 C CA . TYR A 1 89 ? -6.436 -2.343 12.748 1.00 91.50 89 TYR A CA 1
ATOM 666 C C . TYR A 1 89 ? -7.944 -2.391 13.016 1.00 91.50 89 TYR A C 1
ATOM 668 O O . TYR A 1 89 ? -8.361 -2.100 14.130 1.00 91.50 89 TYR A O 1
ATOM 676 N N . ARG A 1 90 ? -8.760 -2.870 12.064 1.00 91.31 90 ARG A N 1
ATOM 677 C CA . ARG A 1 90 ? -10.221 -2.999 12.242 1.00 91.31 90 ARG A CA 1
ATOM 678 C C . ARG A 1 90 ? -10.607 -3.849 13.453 1.00 91.31 90 ARG A C 1
ATOM 680 O O . ARG A 1 90 ? -11.528 -3.504 14.185 1.00 91.31 90 ARG A O 1
ATOM 687 N N . ARG A 1 91 ? -9.920 -4.977 13.665 1.00 90.38 91 ARG A N 1
ATOM 688 C CA . ARG A 1 91 ? -10.188 -5.858 14.813 1.00 90.38 91 ARG A CA 1
ATOM 689 C C . ARG A 1 91 ? -9.849 -5.184 16.136 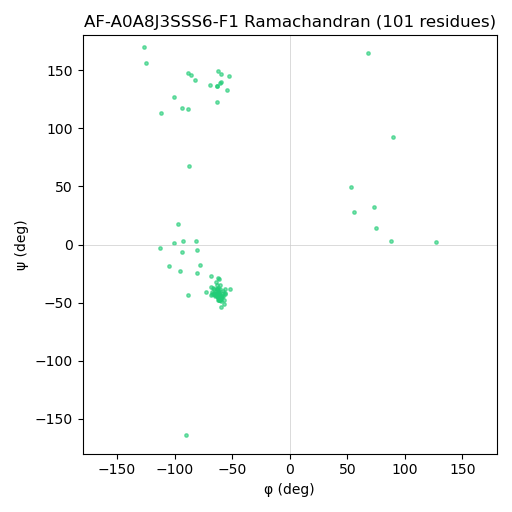1.00 90.38 91 ARG A C 1
ATOM 691 O O . ARG A 1 91 ? -10.615 -5.310 17.085 1.00 90.38 91 ARG A O 1
ATOM 698 N N . LEU A 1 92 ? -8.722 -4.479 16.192 1.00 88.88 92 LEU A N 1
ATOM 699 C CA . LEU A 1 92 ? -8.315 -3.729 17.378 1.00 88.88 92 LEU A CA 1
ATOM 700 C C . LEU A 1 92 ? -9.238 -2.535 17.629 1.00 88.88 92 LEU A C 1
ATOM 702 O O . LEU A 1 92 ? -9.570 -2.274 18.779 1.00 88.88 92 LEU A O 1
ATOM 706 N N . ALA A 1 93 ? -9.707 -1.880 16.566 1.00 87.12 93 ALA A N 1
ATOM 707 C CA . ALA A 1 93 ? -10.686 -0.806 16.632 1.00 87.12 93 ALA A CA 1
ATOM 708 C C . ALA A 1 93 ? -11.995 -1.266 17.270 1.00 87.12 93 ALA A C 1
ATOM 710 O O . ALA A 1 93 ? -12.409 -0.734 18.294 1.00 87.12 93 ALA A O 1
ATOM 711 N N . ALA A 1 94 ? -12.573 -2.341 16.734 1.00 87.19 94 ALA A N 1
ATOM 712 C CA . ALA A 1 94 ? -13.798 -2.916 17.270 1.00 87.19 94 ALA A CA 1
ATOM 713 C C . ALA A 1 94 ? -13.638 -3.387 18.728 1.00 87.19 94 ALA A C 1
ATOM 715 O O . ALA A 1 94 ? -14.546 -3.221 19.537 1.00 87.19 94 ALA A O 1
ATOM 716 N N . ALA A 1 95 ? -12.485 -3.969 19.084 1.00 87.06 95 ALA A N 1
ATOM 717 C CA . ALA A 1 95 ? -12.199 -4.364 20.463 1.00 87.06 95 ALA A CA 1
ATOM 718 C C . ALA A 1 95 ? -12.117 -3.159 21.410 1.00 87.06 95 ALA A C 1
ATOM 720 O O . ALA A 1 95 ? -12.670 -3.209 22.509 1.00 87.06 95 ALA A O 1
ATOM 721 N N . TYR A 1 96 ? -11.470 -2.076 20.973 1.00 81.25 96 TYR A N 1
ATOM 722 C CA . TYR A 1 96 ? -11.380 -0.842 21.743 1.00 81.25 96 TYR A CA 1
ATOM 723 C C . TYR A 1 96 ? -12.764 -0.259 22.019 1.00 81.25 96 TYR A C 1
ATOM 725 O O . TYR A 1 96 ? -13.066 0.010 23.178 1.00 81.25 96 TYR A O 1
ATOM 733 N N . ASP A 1 97 ? -13.624 -0.167 21.003 1.00 81.44 97 ASP A N 1
ATOM 734 C CA . ASP A 1 97 ? -14.990 0.348 21.150 1.00 81.44 97 ASP A CA 1
ATOM 735 C C . ASP A 1 97 ? -15.803 -0.458 22.178 1.00 81.44 97 ASP A C 1
ATOM 737 O O . ASP A 1 97 ? -16.505 0.120 23.007 1.00 81.44 97 ASP A O 1
ATOM 741 N N . MET A 1 98 ? -15.653 -1.789 22.195 1.00 78.62 98 MET A N 1
ATOM 742 C CA . MET A 1 98 ? -16.311 -2.647 23.189 1.00 78.62 98 MET A CA 1
ATOM 743 C C . MET A 1 98 ? -15.804 -2.393 24.617 1.00 78.62 98 MET A C 1
ATOM 745 O O . MET A 1 98 ? -16.606 -2.347 25.544 1.00 78.62 98 MET A O 1
ATOM 749 N N . THR A 1 99 ? -14.493 -2.208 24.803 1.00 76.38 99 THR A N 1
ATOM 750 C CA . THR A 1 99 ? -13.891 -1.965 26.134 1.00 76.38 99 THR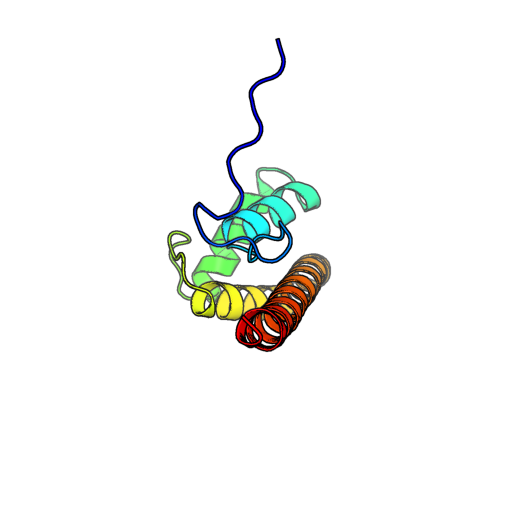 A CA 1
ATOM 751 C C . THR A 1 99 ? -14.010 -0.514 26.614 1.00 76.38 99 THR A C 1
ATOM 753 O O . THR A 1 99 ? -13.987 -0.248 27.812 1.00 76.38 99 THR A O 1
ATOM 756 N N . GLY A 1 100 ? -14.138 0.444 25.695 1.00 63.16 100 GLY A N 1
ATOM 757 C CA . GLY A 1 100 ? -14.329 1.863 25.994 1.00 63.16 100 GLY A CA 1
ATOM 758 C C . GLY A 1 100 ? -15.761 2.209 26.406 1.00 63.16 100 GLY A C 1
ATOM 759 O O . GLY A 1 100 ? -15.973 3.252 27.017 1.00 63.16 100 GLY A O 1
ATOM 760 N N . SER A 1 101 ? -16.724 1.326 26.119 1.00 51.62 101 SER A N 1
ATOM 761 C CA . SER A 1 101 ? -18.141 1.490 26.462 1.00 51.62 101 SER A CA 1
ATOM 762 C C . SER A 1 101 ? -18.492 1.102 27.914 1.00 51.62 101 SER A C 1
ATOM 764 O O . SER A 1 101 ? -19.666 1.156 28.277 1.00 51.62 101 SER A O 1
ATOM 766 N N . GLU A 1 102 ? -17.508 0.725 28.744 1.00 51.41 102 GLU A N 1
ATOM 767 C CA . GLU A 1 102 ? -17.664 0.426 30.184 1.00 51.41 102 GLU A CA 1
ATOM 768 C C . GLU A 1 102 ? -17.310 1.615 31.113 1.00 51.41 102 GLU A C 1
ATOM 770 O O . GLU A 1 102 ? -17.083 1.428 32.310 1.00 51.41 102 GLU A O 1
ATOM 775 N N . LYS A 1 103 ? -17.261 2.847 30.589 1.00 43.31 103 LYS A N 1
ATOM 776 C CA . LYS A 1 103 ? -17.114 4.087 31.376 1.00 43.31 103 LYS A CA 1
ATOM 777 C C . LYS A 1 103 ? -18.344 4.974 31.267 1.00 43.31 103 LYS A C 1
ATOM 779 O O . LYS A 1 103 ? -18.647 5.626 32.291 1.00 43.31 103 LYS A O 1
#

Sequence (103 aa):
MTAPLPPPGSGADIYGLAAPTLADARTALVAVYGEPDARRIWIELLDRAQMTGAETGEAALERFIQVMRDHHPVTALCGRSLNIRLHSYRRLAAAYDMTGSEK

Organism: NCBI:txid1367882

Foldseek 3Di:
DDDDDPDPDPDDQQVNHHADFLVNLLVLLCVPPNPPVSVVVNVVLCVVLVHDSPDGDPVSLLSSLVSQCVDDPSSNVSSVVSVVRNVVRVVSVVVSVVVVVPD

Secondary structure (DSSP, 8-state):
-PPPPPPTTSS--BTTBPPP-HHHHHHHHHHHH-TTHHHHHHHHHHHHTT--S---S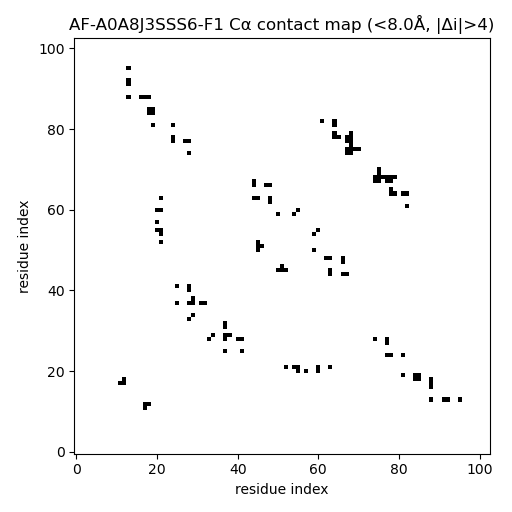HHHHHHHHHHHHTS-HHHHHHHHHHHHHHHHHHHHHHHHHHHHTT-

Solvent-accessible surface area (backbone atoms only — not comparable to full-atom values): 6168 Å² total; per-residue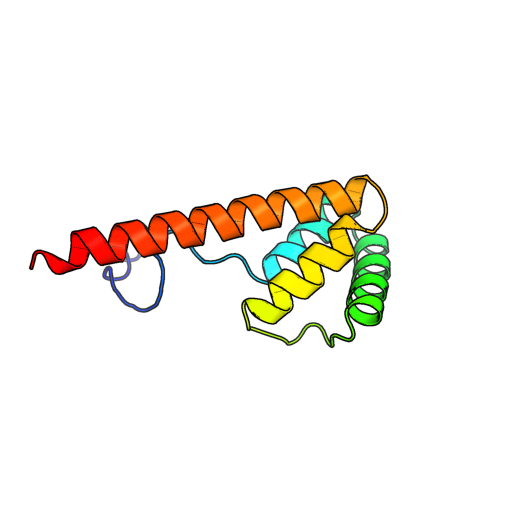 (Å²): 139,80,80,78,79,78,73,92,79,83,77,83,50,63,96,79,42,71,74,77,52,57,65,55,53,52,50,53,39,35,75,73,60,31,82,68,55,23,57,57,52,49,52,53,46,27,57,75,51,75,48,87,82,80,69,87,50,69,71,53,41,54,48,42,34,52,47,28,49,76,46,58,73,71,48,17,50,54,18,51,53,50,51,51,52,43,53,51,45,52,54,51,44,57,51,45,56,63,64,61,71,79,118

pLDDT: mean 85.5, std 17.53, range [41.69, 97.94]

Radius of gyration: 16.34 Å; Cα contacts (8 Å, |Δi|>4): 73; chains: 1; bounding box: 34×31×45 Å